Protein AF-A0A0F9I0B8-F1 (afdb_monomer)

Solvent-accessible surface area (backbone atoms only — not comparable to full-atom values): 4870 Å² total; per-residue (Å²): 134,86,82,74,52,74,67,55,51,52,54,51,50,48,52,51,47,45,58,52,40,42,65,22,21,68,45,50,57,65,55,47,52,52,43,53,54,49,44,45,49,46,36,36,74,76,62,71,41,87,66,56,71,62,60,56,47,50,55,44,51,70,69,50,56,88,86,42,59,72,46,53,57,60,58,48,43,50,52,50,48,65,75,70,100

Radius of gyration: 13.34 Å; Cα contacts (8 Å, |Δi|>4): 85; chains: 1; bounding box: 24×42×31 Å

Secondary structure (DSSP, 8-state):
-----HHHHHHHHHHHHHHHHHHHBSS-HHHHHHHHHHHHHHHHHHH-----HHHHHHHHHHHS-TT-SSB-HHHHHHHHHHHH-

Organism: NCBI:txid412755

Nearest PDB structures (foldseek):
  4gx5-assembly1_B  TM=4.260E-01  e=5.890E+00  Geobacter sulfurreducens PCA
  4gx5-assembly2_D-3  TM=4.312E-01  e=6.940E+00  Geobacter sulfurreducens PCA

Sequence (85 aa):
MVMFQKNDITVTRFRYLIESLDKKCINTKKDIADVVVQAQNTLREKYGKEVELLDLTEDINDYIPNEYSDMDCTEAAVAYIQLLK

Foldseek 3Di:
DDPDDPVNVLVVLVVVLLVLCCQQEPDHSVVLLVLLVVLQCCCCPVVVDHDDSSRSSVQLSVQGDSPHRYDHSNVSSVVVSVVRD

Mean predicted aligned error: 5.37 Å

Structure (mmCIF, N/CA/C/O backbone):
data_AF-A0A0F9I0B8-F1
#
_entry.id   AF-A0A0F9I0B8-F1
#
loop_
_atom_site.group_PDB
_atom_site.id
_atom_site.type_symbol
_atom_site.label_atom_id
_atom_site.label_alt_id
_atom_site.label_comp_id
_atom_site.label_asym_id
_atom_site.label_entity_id
_atom_site.label_seq_id
_atom_site.pdbx_PDB_ins_code
_atom_site.Cartn_x
_atom_site.Cartn_y
_atom_site.Cartn_z
_atom_site.occupancy
_atom_site.B_iso_or_equiv
_atom_site.auth_seq_id
_atom_site.auth_comp_id
_atom_site.auth_asym_id
_atom_site.auth_atom_id
_atom_site.pdbx_PDB_model_num
ATOM 1 N N . MET A 1 1 ? 8.383 -30.642 3.605 1.00 41.41 1 MET A N 1
ATOM 2 C CA . MET A 1 1 ? 7.146 -29.864 3.390 1.00 41.41 1 MET A CA 1
ATOM 3 C C . MET A 1 1 ? 7.261 -28.622 4.256 1.00 41.41 1 MET A C 1
ATOM 5 O O . MET A 1 1 ? 7.266 -28.763 5.470 1.00 41.41 1 MET A O 1
ATOM 9 N N . VAL A 1 2 ? 7.519 -27.454 3.668 1.00 48.38 2 VAL A N 1
ATOM 10 C CA . VAL A 1 2 ? 7.689 -26.213 4.442 1.00 48.38 2 VAL A CA 1
ATOM 11 C C . VAL A 1 2 ? 6.293 -25.734 4.843 1.00 48.38 2 VAL A C 1
ATOM 13 O O . VAL A 1 2 ? 5.489 -25.407 3.975 1.00 48.38 2 VA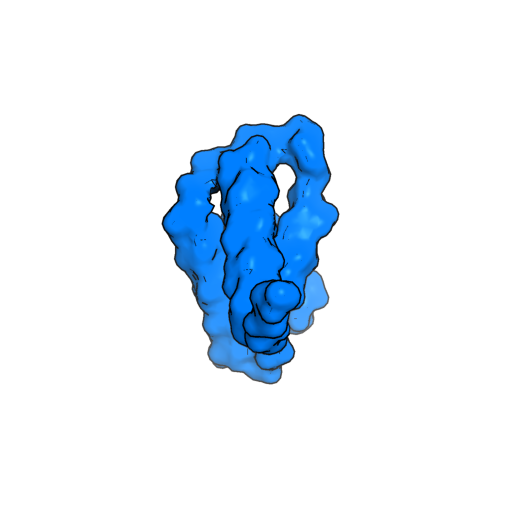L A O 1
ATOM 16 N N . MET A 1 3 ? 5.974 -25.779 6.139 1.00 44.84 3 MET A N 1
ATOM 17 C CA . MET A 1 3 ? 4.780 -25.133 6.688 1.00 44.84 3 MET A CA 1
ATOM 18 C C . MET A 1 3 ? 5.039 -23.631 6.697 1.00 44.84 3 MET A C 1
ATOM 20 O O . MET A 1 3 ? 5.761 -23.139 7.559 1.00 44.84 3 MET A O 1
ATOM 24 N N . PHE A 1 4 ? 4.469 -22.914 5.736 1.00 54.16 4 PHE A N 1
ATOM 25 C CA . PHE A 1 4 ? 4.412 -21.460 5.807 1.00 54.16 4 PHE A CA 1
ATOM 26 C C . PHE A 1 4 ? 3.400 -21.078 6.887 1.00 54.16 4 PHE A C 1
ATOM 28 O O . PHE A 1 4 ? 2.238 -21.489 6.831 1.00 54.16 4 PHE A O 1
ATOM 35 N N . GLN A 1 5 ? 3.841 -20.330 7.898 1.00 64.56 5 GLN A N 1
ATOM 36 C CA . GLN A 1 5 ? 2.918 -19.749 8.870 1.00 64.56 5 GLN A CA 1
ATOM 37 C C . GLN A 1 5 ? 2.135 -18.619 8.184 1.00 64.56 5 GLN A C 1
ATOM 39 O O . GLN A 1 5 ? 2.622 -18.019 7.228 1.00 64.56 5 GLN A O 1
ATOM 44 N N . LYS A 1 6 ? 0.919 -18.295 8.652 1.00 62.28 6 LY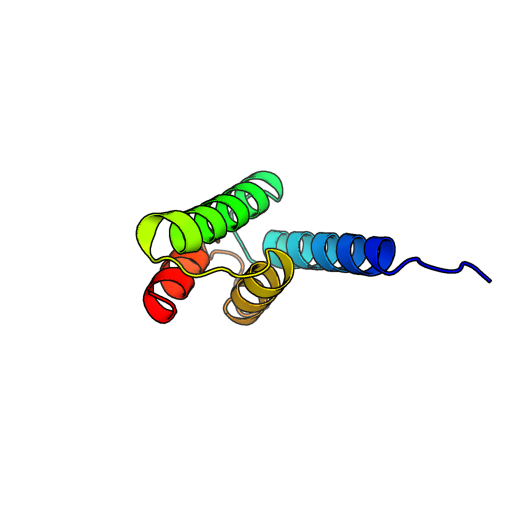S A N 1
ATOM 45 C CA . LYS A 1 6 ? 0.071 -17.231 8.064 1.00 62.28 6 LYS A CA 1
ATOM 46 C C . LYS A 1 6 ? 0.848 -15.918 7.840 1.00 62.28 6 LYS A C 1
ATOM 48 O O . LYS A 1 6 ? 0.686 -15.278 6.808 1.00 62.28 6 LYS A O 1
ATOM 53 N N . ASN A 1 7 ? 1.758 -15.590 8.758 1.00 66.00 7 ASN A N 1
ATOM 54 C CA . ASN A 1 7 ? 2.631 -14.419 8.668 1.00 66.00 7 ASN A CA 1
ATOM 55 C C . ASN A 1 7 ? 3.598 -14.475 7.472 1.00 66.00 7 ASN A C 1
ATOM 57 O O . ASN A 1 7 ? 3.811 -13.453 6.825 1.00 66.00 7 ASN A O 1
ATOM 61 N N . ASP A 1 8 ? 4.140 -15.647 7.131 1.00 76.75 8 ASP A N 1
ATOM 62 C CA . ASP A 1 8 ? 5.031 -15.802 5.973 1.00 76.75 8 ASP A CA 1
ATOM 63 C C . ASP A 1 8 ? 4.290 -15.548 4.658 1.00 76.75 8 ASP A C 1
ATOM 65 O O . ASP A 1 8 ? 4.849 -14.960 3.729 1.00 76.75 8 ASP A O 1
ATOM 69 N N . ILE A 1 9 ? 3.016 -15.951 4.590 1.00 83.81 9 ILE A N 1
ATOM 70 C CA . ILE A 1 9 ? 2.157 -15.726 3.422 1.00 83.81 9 ILE A CA 1
ATOM 71 C C . ILE A 1 9 ? 1.866 -14.230 3.277 1.00 83.81 9 ILE A C 1
ATOM 73 O O . ILE A 1 9 ? 2.081 -13.676 2.200 1.00 83.81 9 ILE A O 1
ATOM 77 N N . THR A 1 10 ? 1.461 -13.560 4.361 1.00 86.25 10 THR A N 1
ATOM 78 C CA . THR A 1 10 ? 1.207 -12.109 4.377 1.00 86.25 10 THR A CA 1
ATOM 79 C C . THR A 1 10 ? 2.447 -11.310 3.978 1.00 86.25 10 THR A C 1
ATOM 81 O O . THR A 1 10 ? 2.364 -10.435 3.119 1.00 86.25 10 THR A O 1
ATOM 84 N N . VAL A 1 11 ? 3.618 -11.638 4.531 1.00 86.62 11 VAL A N 1
ATOM 85 C CA . VAL A 1 11 ? 4.875 -10.945 4.202 1.00 86.62 11 VAL A CA 1
ATOM 86 C C . VAL A 1 11 ? 5.277 -11.184 2.746 1.00 86.62 11 VAL A C 1
ATOM 88 O O . VAL A 1 11 ? 5.703 -10.254 2.061 1.00 86.62 11 VAL A O 1
ATOM 91 N N . THR A 1 12 ? 5.132 -12.415 2.251 1.00 91.12 12 THR A N 1
ATOM 92 C CA . THR A 1 12 ? 5.408 -12.741 0.844 1.00 91.12 12 THR A CA 1
ATOM 93 C C . THR A 1 12 ? 4.481 -11.973 -0.094 1.00 91.12 12 THR A C 1
ATOM 95 O O . THR A 1 12 ? 4.947 -11.396 -1.077 1.00 91.12 12 THR A O 1
ATOM 98 N N . ARG A 1 13 ? 3.186 -11.905 0.233 1.00 91.94 13 ARG A N 1
ATOM 99 C CA . ARG A 1 13 ? 2.194 -11.157 -0.541 1.00 91.94 13 ARG A CA 1
ATOM 100 C C . ARG A 1 13 ? 2.504 -9.664 -0.554 1.00 91.94 13 ARG A C 1
ATOM 102 O O . ARG A 1 13 ? 2.528 -9.066 -1.622 1.00 91.94 13 ARG A O 1
ATOM 109 N N . PHE A 1 14 ? 2.832 -9.094 0.602 1.00 90.75 14 PHE A N 1
ATOM 110 C CA . PHE A 1 14 ? 3.199 -7.686 0.706 1.00 90.75 14 PHE A CA 1
ATOM 111 C C . PHE A 1 14 ? 4.429 -7.355 -0.149 1.00 90.75 14 PHE A C 1
ATOM 113 O O . PHE A 1 14 ? 4.409 -6.404 -0.924 1.00 90.75 14 PHE A O 1
ATOM 120 N N . ARG A 1 15 ? 5.481 -8.186 -0.092 1.00 92.00 15 ARG A N 1
ATOM 121 C CA . ARG A 1 15 ? 6.667 -8.018 -0.951 1.00 92.00 15 ARG A CA 1
ATOM 122 C C . ARG A 1 15 ? 6.313 -8.060 -2.434 1.00 92.00 15 ARG A C 1
ATOM 124 O O . ARG A 1 15 ? 6.789 -7.214 -3.181 1.00 92.00 15 ARG A O 1
ATOM 131 N N . TYR A 1 16 ? 5.470 -9.009 -2.840 1.00 94.00 16 TYR A N 1
ATOM 132 C CA . TYR A 1 16 ? 5.011 -9.108 -4.223 1.00 94.00 16 TYR A CA 1
ATOM 133 C C . TYR A 1 16 ? 4.275 -7.839 -4.679 1.00 94.00 16 TYR A C 1
ATOM 135 O O . TYR A 1 16 ? 4.527 -7.352 -5.778 1.00 94.00 16 TYR A O 1
ATOM 143 N N . LEU A 1 17 ?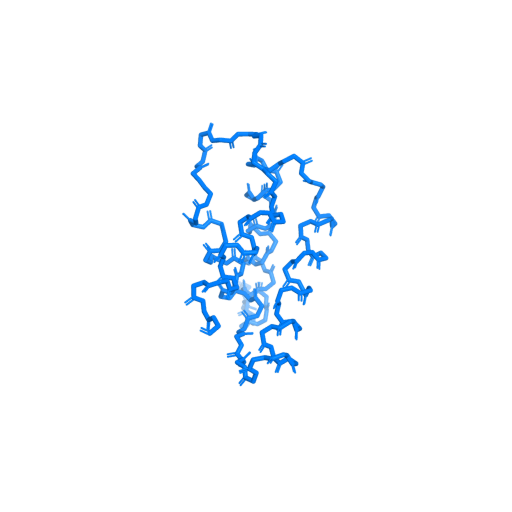 3.411 -7.271 -3.834 1.00 94.50 17 LEU A N 1
ATOM 144 C CA . LEU A 1 17 ? 2.683 -6.039 -4.153 1.00 94.50 17 LEU A CA 1
ATOM 145 C C . LEU A 1 17 ? 3.621 -4.839 -4.291 1.00 94.50 17 LEU A C 1
ATOM 147 O O . LEU A 1 17 ? 3.505 -4.091 -5.255 1.00 94.50 17 LEU A O 1
ATOM 151 N N . ILE A 1 18 ? 4.598 -4.698 -3.392 1.00 94.19 18 ILE A N 1
ATOM 152 C CA . ILE A 1 18 ? 5.611 -3.640 -3.499 1.00 94.19 18 ILE A CA 1
ATOM 153 C C . ILE A 1 18 ? 6.430 -3.795 -4.786 1.00 94.19 18 ILE A C 1
ATOM 155 O O . ILE A 1 18 ? 6.700 -2.807 -5.457 1.00 94.19 18 ILE A O 1
ATOM 159 N N . GLU A 1 19 ? 6.798 -5.018 -5.175 1.00 93.44 19 GLU A N 1
ATOM 160 C CA . GLU A 1 19 ? 7.487 -5.264 -6.450 1.00 93.44 19 GLU A CA 1
ATOM 161 C C . GLU A 1 19 ? 6.617 -5.007 -7.681 1.00 93.44 19 GLU A C 1
ATOM 163 O O . GLU A 1 19 ? 7.139 -4.641 -8.732 1.00 93.44 19 GLU A O 1
ATOM 168 N N . SER A 1 20 ? 5.309 -5.229 -7.574 1.00 92.88 20 SER A N 1
ATOM 169 C CA . SER A 1 20 ? 4.351 -4.904 -8.627 1.00 92.88 20 SER A CA 1
ATOM 170 C C . SER A 1 20 ? 4.230 -3.389 -8.790 1.00 92.88 20 SER A C 1
ATOM 172 O O . SER A 1 20 ? 4.391 -2.880 -9.895 1.00 92.88 20 SER A O 1
ATOM 174 N N . LEU A 1 21 ? 4.042 -2.661 -7.688 1.00 92.00 21 LEU A N 1
ATOM 175 C CA . LEU A 1 21 ? 3.950 -1.201 -7.679 1.00 92.00 21 LEU A CA 1
ATOM 176 C C . LEU A 1 21 ? 5.251 -0.533 -8.141 1.00 92.00 21 LEU A C 1
ATOM 178 O O . LEU A 1 21 ? 5.196 0.400 -8.924 1.00 92.00 21 LEU A O 1
ATOM 182 N N . ASP A 1 22 ? 6.418 -1.056 -7.766 1.00 92.62 22 ASP A N 1
ATOM 183 C CA . ASP A 1 22 ? 7.733 -0.558 -8.219 1.00 92.62 22 ASP A CA 1
ATOM 184 C C . ASP A 1 22 ? 7.933 -0.665 -9.740 1.00 92.62 22 ASP A C 1
ATOM 186 O O . ASP A 1 22 ? 8.737 0.057 -10.318 1.00 92.62 22 ASP A O 1
ATOM 190 N N . LYS A 1 23 ? 7.194 -1.556 -10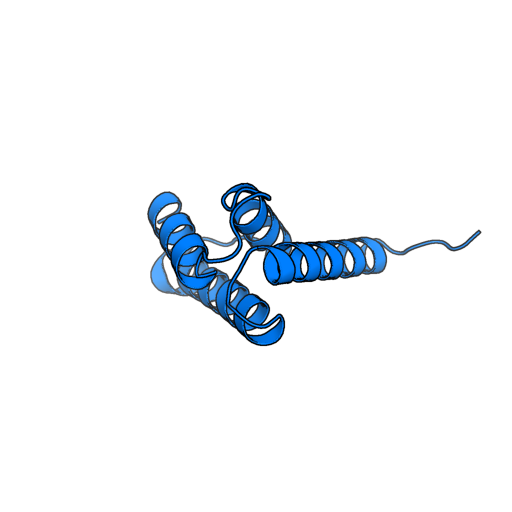.413 1.00 90.75 23 LYS A N 1
ATOM 191 C CA . LYS A 1 23 ? 7.197 -1.655 -11.883 1.00 90.75 23 LYS A CA 1
ATOM 192 C C . LYS A 1 23 ? 6.211 -0.698 -12.552 1.00 90.75 23 LYS A C 1
ATOM 194 O O . LYS A 1 23 ? 6.362 -0.436 -13.742 1.00 90.75 23 LYS A O 1
ATOM 199 N N . LYS A 1 24 ? 5.192 -0.247 -11.818 1.00 89.12 24 LYS A N 1
ATOM 200 C CA . LYS A 1 24 ? 4.086 0.579 -12.326 1.00 89.12 24 LYS A CA 1
ATOM 201 C C . LYS A 1 24 ? 4.251 2.062 -11.999 1.00 89.12 24 LYS A C 1
ATOM 203 O O . LYS A 1 24 ? 3.737 2.922 -12.709 1.00 89.12 24 LYS A O 1
ATOM 208 N N . CYS A 1 25 ? 4.938 2.352 -10.902 1.00 90.38 25 CYS A N 1
ATOM 209 C CA . CYS A 1 25 ? 5.056 3.683 -10.343 1.00 90.38 25 CYS A CA 1
ATOM 210 C C . CYS A 1 25 ? 6.455 4.253 -10.568 1.00 90.38 25 CYS A C 1
ATOM 212 O O . CYS A 1 25 ? 7.442 3.525 -10.634 1.00 90.38 25 CYS A O 1
ATOM 214 N N . ILE A 1 26 ? 6.546 5.581 -10.593 1.00 91.25 26 ILE A N 1
ATOM 215 C CA . ILE A 1 26 ? 7.836 6.292 -10.624 1.00 91.25 26 ILE A CA 1
ATOM 216 C C . ILE A 1 26 ? 8.584 6.235 -9.283 1.00 91.25 26 ILE A C 1
ATOM 218 O O . ILE A 1 26 ? 9.777 6.529 -9.210 1.00 91.25 26 ILE A O 1
ATOM 222 N N . ASN A 1 27 ? 7.862 5.919 -8.208 1.00 92.81 27 ASN A N 1
ATOM 223 C CA . ASN A 1 27 ? 8.347 5.941 -6.835 1.00 92.81 27 ASN A CA 1
ATOM 224 C C . ASN A 1 27 ? 9.213 4.711 -6.542 1.00 92.81 27 ASN A C 1
ATOM 226 O O . ASN A 1 27 ? 8.945 3.617 -7.035 1.00 92.81 27 ASN A O 1
ATOM 230 N N . THR A 1 28 ? 10.210 4.858 -5.668 1.00 93.56 28 THR A N 1
ATOM 231 C CA . THR A 1 28 ? 10.994 3.700 -5.223 1.00 93.56 28 THR A CA 1
ATOM 232 C C . THR A 1 28 ? 10.156 2.786 -4.324 1.00 93.56 28 THR A C 1
ATOM 234 O O . THR A 1 28 ? 9.245 3.250 -3.639 1.00 93.56 28 THR A O 1
ATOM 237 N N . LYS A 1 29 ? 10.523 1.501 -4.206 1.00 93.81 29 LYS A N 1
ATOM 238 C CA . LYS A 1 29 ? 9.935 0.578 -3.202 1.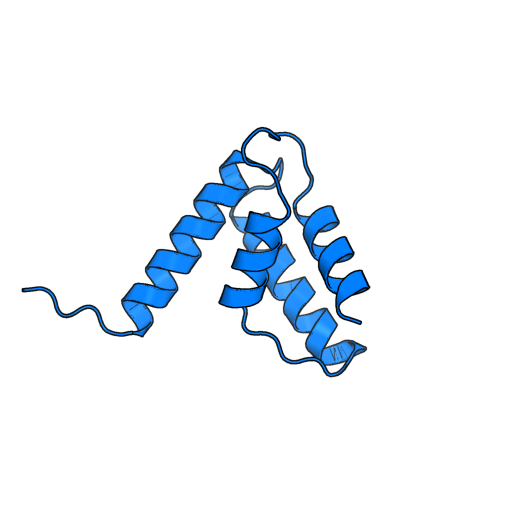00 93.81 29 LYS A CA 1
ATOM 239 C C . LYS A 1 29 ? 9.783 1.178 -1.803 1.00 93.81 29 LYS A C 1
ATOM 241 O O . LYS A 1 29 ? 8.809 0.884 -1.113 1.00 93.81 29 LYS A O 1
ATOM 246 N N . LYS A 1 30 ? 10.767 1.973 -1.365 1.00 93.38 30 LYS A N 1
ATOM 247 C CA . LYS A 1 30 ? 10.734 2.625 -0.052 1.00 93.38 30 LYS A CA 1
ATOM 248 C C . LYS A 1 30 ? 9.638 3.685 -0.008 1.00 93.38 30 LYS A C 1
ATOM 250 O O . LYS A 1 30 ? 8.829 3.660 0.911 1.00 93.38 30 LYS A O 1
ATOM 255 N N . ASP A 1 31 ? 9.597 4.557 -1.008 1.00 93.19 31 ASP A N 1
ATOM 256 C CA . ASP A 1 31 ? 8.592 5.617 -1.093 1.00 93.19 31 ASP A CA 1
ATOM 257 C C . ASP A 1 31 ? 7.179 5.026 -1.177 1.00 93.19 31 ASP A C 1
ATOM 259 O O . ASP A 1 31 ? 6.278 5.493 -0.489 1.00 93.19 31 ASP A O 1
ATOM 263 N N . ILE A 1 32 ? 6.996 3.944 -1.944 1.00 93.44 32 ILE A N 1
ATOM 264 C CA . ILE A 1 32 ? 5.730 3.199 -2.016 1.00 93.44 32 ILE A CA 1
ATOM 265 C C . ILE A 1 32 ? 5.320 2.708 -0.621 1.00 93.44 32 ILE A C 1
ATOM 267 O O . ILE A 1 32 ? 4.190 2.936 -0.193 1.00 93.44 32 ILE A O 1
ATOM 271 N N . ALA A 1 33 ? 6.230 2.063 0.115 1.00 92.94 33 ALA A N 1
ATOM 272 C CA . ALA A 1 33 ? 5.938 1.582 1.464 1.00 92.94 33 ALA A CA 1
ATOM 273 C C . ALA A 1 33 ? 5.586 2.731 2.428 1.00 92.94 33 ALA A C 1
ATOM 275 O O . ALA A 1 33 ? 4.621 2.621 3.188 1.00 92.94 33 ALA A O 1
ATOM 276 N N . ASP A 1 34 ? 6.328 3.840 2.367 1.00 94.88 34 ASP A N 1
ATOM 277 C CA . ASP A 1 34 ? 6.084 5.024 3.193 1.00 94.88 34 ASP A CA 1
ATOM 278 C C . ASP A 1 34 ? 4.708 5.647 2.882 1.00 94.88 34 ASP A C 1
ATOM 280 O O . ASP A 1 34 ? 3.965 5.984 3.808 1.00 94.88 34 ASP A O 1
ATOM 284 N N . VAL A 1 35 ? 4.322 5.731 1.603 1.00 94.00 35 VAL A N 1
ATOM 285 C CA . VAL A 1 35 ? 3.010 6.236 1.157 1.00 94.00 35 VAL A CA 1
ATOM 286 C C . VAL A 1 35 ? 1.867 5.383 1.702 1.00 94.00 35 VAL A C 1
ATOM 288 O O . VAL A 1 35 ? 0.915 5.927 2.266 1.00 94.00 35 VAL A O 1
ATOM 291 N N . VAL A 1 36 ? 1.954 4.056 1.584 1.00 93.38 36 VAL A N 1
ATOM 292 C CA . VAL A 1 36 ? 0.902 3.146 2.066 1.00 93.38 36 VAL A CA 1
ATOM 293 C C . VAL A 1 36 ? 0.733 3.277 3.586 1.00 93.38 36 VAL A C 1
ATOM 295 O O . VAL A 1 36 ? -0.390 3.402 4.079 1.00 93.38 36 VAL A O 1
ATOM 298 N N . VAL A 1 37 ? 1.832 3.326 4.346 1.00 94.50 37 VAL A N 1
ATOM 299 C CA . VAL A 1 37 ? 1.778 3.518 5.808 1.00 94.50 37 VAL A CA 1
ATOM 300 C C . VAL A 1 37 ? 1.169 4.878 6.167 1.00 94.50 37 VAL A C 1
ATOM 302 O O . VAL A 1 37 ? 0.337 4.970 7.074 1.00 94.50 37 VAL A O 1
ATOM 305 N N . GLN A 1 38 ? 1.536 5.945 5.452 1.00 95.06 38 GLN A N 1
ATOM 306 C CA . GLN A 1 38 ? 0.960 7.275 5.669 1.00 95.06 38 GLN A CA 1
ATOM 307 C C . GLN A 1 38 ? -0.536 7.328 5.344 1.00 95.06 38 GLN A C 1
ATOM 309 O O . GLN A 1 38 ? -1.299 7.965 6.078 1.00 95.06 38 GLN A O 1
ATOM 314 N N . ALA A 1 39 ? -0.974 6.648 4.285 1.00 93.56 39 ALA A N 1
ATOM 315 C CA . ALA A 1 39 ? -2.378 6.560 3.912 1.00 93.56 39 ALA A CA 1
ATOM 316 C C . ALA A 1 39 ? -3.202 5.824 4.978 1.00 93.56 39 ALA A C 1
ATOM 318 O O . ALA A 1 39 ? -4.234 6.340 5.415 1.00 93.56 39 ALA A O 1
ATOM 319 N N . GLN A 1 40 ? -2.701 4.690 5.479 1.00 95.44 40 GLN A N 1
ATOM 320 C CA . GLN A 1 40 ? -3.326 3.956 6.582 1.00 95.44 40 GLN A CA 1
ATOM 321 C C . GLN A 1 40 ? -3.454 4.827 7.842 1.00 95.44 40 GLN A C 1
ATOM 323 O O . GLN A 1 40 ? -4.535 4.927 8.427 1.00 95.44 40 GLN A O 1
ATOM 328 N N . ASN A 1 41 ? -2.368 5.499 8.242 1.00 95.38 41 ASN A N 1
ATOM 329 C CA . ASN A 1 41 ? -2.384 6.395 9.400 1.00 95.38 41 ASN A CA 1
ATOM 330 C C . ASN A 1 41 ? -3.378 7.546 9.199 1.00 95.38 41 ASN A C 1
ATOM 332 O O . ASN A 1 41 ? -4.120 7.879 10.117 1.00 95.38 41 ASN A O 1
ATOM 336 N N . THR A 1 42 ? -3.456 8.108 7.989 1.00 94.38 42 THR A N 1
ATOM 337 C CA . THR A 1 42 ? -4.405 9.178 7.657 1.00 94.38 42 THR A CA 1
ATOM 338 C C . THR A 1 42 ? -5.855 8.714 7.794 1.00 94.38 42 THR A C 1
ATOM 340 O 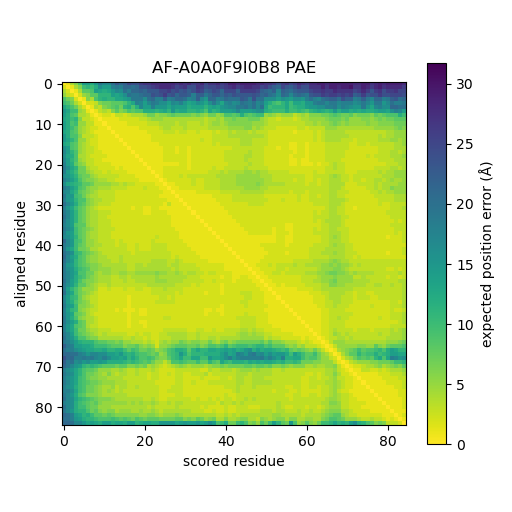O . THR A 1 42 ? -6.660 9.425 8.398 1.00 94.38 42 THR A O 1
ATOM 343 N N . LEU A 1 43 ? -6.189 7.528 7.276 1.00 93.06 43 LEU A N 1
ATOM 344 C CA . LEU A 1 43 ? -7.523 6.933 7.408 1.00 93.06 43 LEU A CA 1
ATOM 345 C C . LEU A 1 43 ? -7.907 6.722 8.874 1.00 93.06 43 LEU A C 1
ATOM 347 O O . LEU A 1 43 ? -8.992 7.137 9.291 1.00 93.06 43 LEU A O 1
ATOM 351 N N . ARG A 1 44 ? -6.988 6.182 9.676 1.00 95.56 44 ARG A N 1
ATOM 352 C CA . ARG A 1 44 ? -7.217 5.946 11.104 1.00 95.56 44 ARG A CA 1
ATOM 353 C C . ARG A 1 44 ? -7.362 7.248 11.888 1.00 95.56 44 ARG A C 1
ATOM 355 O O . ARG A 1 44 ? -8.328 7.424 12.621 1.00 95.56 44 ARG A O 1
ATOM 362 N N . GLU A 1 45 ? -6.408 8.161 11.749 1.00 96.00 45 GLU A N 1
ATOM 363 C CA . GLU A 1 45 ? -6.278 9.324 12.634 1.00 96.00 45 GLU A CA 1
ATOM 364 C C . GLU A 1 45 ? -7.220 10.465 12.260 1.00 96.00 45 GLU A C 1
ATOM 366 O O . GLU A 1 45 ? -7.738 11.142 13.146 1.00 96.00 45 GLU A O 1
ATOM 371 N N . LYS A 1 46 ? -7.459 10.687 10.961 1.00 94.06 46 LYS A N 1
ATOM 372 C CA . LYS A 1 46 ? -8.326 11.785 10.505 1.00 94.06 46 LYS A CA 1
ATOM 373 C C . LYS A 1 46 ? -9.771 11.362 10.298 1.00 94.06 46 LYS A C 1
ATOM 375 O O . LYS A 1 46 ? -10.659 12.193 10.467 1.00 94.06 46 LYS A O 1
ATOM 380 N N . TYR A 1 47 ? -10.003 10.107 9.915 1.00 93.50 47 TYR A N 1
ATOM 381 C CA . TYR A 1 47 ? -11.329 9.633 9.509 1.00 93.50 47 TYR A CA 1
ATOM 382 C C . TYR A 1 47 ? -11.875 8.504 10.392 1.00 93.50 47 TYR A C 1
ATOM 384 O O . TYR A 1 47 ? -13.025 8.112 10.215 1.00 93.50 47 TYR A O 1
ATOM 392 N N . GLY A 1 48 ? -11.095 7.997 11.356 1.00 93.31 48 GLY A N 1
ATOM 393 C CA . GLY A 1 48 ? -11.521 6.913 12.246 1.00 93.31 48 GLY A CA 1
ATOM 394 C C . GLY A 1 48 ? -11.716 5.571 11.534 1.00 93.31 48 GLY A C 1
ATOM 395 O O . GLY A 1 48 ? -12.452 4.725 12.038 1.00 93.31 48 GLY A O 1
ATOM 396 N N . LYS A 1 49 ? -11.109 5.384 10.354 1.00 92.12 49 LYS A N 1
ATOM 397 C CA . LYS A 1 49 ? -11.256 4.174 9.535 1.00 92.12 49 LYS A CA 1
ATOM 398 C C . LYS A 1 49 ? -10.029 3.289 9.679 1.00 92.12 49 LYS A C 1
ATOM 400 O O . LYS A 1 49 ? -8.926 3.672 9.298 1.00 92.12 49 LYS A O 1
ATOM 405 N N . GLU A 1 50 ? -10.238 2.104 10.236 1.00 93.50 50 GLU A N 1
ATOM 406 C CA . GLU A 1 50 ? -9.211 1.074 10.334 1.00 93.50 50 GLU A CA 1
ATOM 407 C C . GLU A 1 50 ? -9.230 0.215 9.069 1.00 93.50 50 GLU A C 1
ATOM 409 O O . GLU A 1 50 ? -10.246 -0.391 8.736 1.00 93.50 50 GLU A O 1
ATOM 414 N N . VAL A 1 51 ? -8.105 0.192 8.357 1.00 91.88 51 VAL A N 1
ATOM 415 C CA . VAL A 1 51 ? -7.884 -0.620 7.154 1.00 91.88 51 VAL A CA 1
ATOM 416 C C . VAL A 1 51 ? -6.573 -1.369 7.349 1.00 91.88 51 VAL A C 1
ATOM 418 O O . VAL A 1 51 ? -5.600 -0.782 7.837 1.00 91.88 51 VAL A O 1
ATOM 421 N N . GLU A 1 52 ? -6.524 -2.657 7.012 1.00 92.44 52 GLU A N 1
ATOM 422 C CA . GLU A 1 52 ? -5.273 -3.411 7.079 1.00 92.44 52 GLU A CA 1
ATOM 423 C C . GLU A 1 52 ? -4.290 -2.920 6.010 1.00 92.44 52 GLU A C 1
ATOM 425 O O . GLU A 1 52 ? -4.668 -2.545 4.902 1.00 92.44 52 GLU A O 1
ATOM 430 N N . LEU A 1 53 ? -2.996 -2.916 6.339 1.00 91.31 53 LEU A N 1
ATOM 431 C CA . LEU A 1 53 ? -1.965 -2.412 5.428 1.00 91.31 53 LEU A CA 1
ATOM 432 C C . LEU A 1 53 ? -1.910 -3.238 4.135 1.00 91.31 53 LEU A C 1
ATOM 434 O O . LEU A 1 53 ? -1.654 -2.691 3.066 1.00 91.31 53 LEU A O 1
ATOM 438 N N . LEU A 1 54 ? -2.139 -4.552 4.241 1.00 92.38 54 LEU A N 1
ATOM 439 C CA . LEU A 1 54 ? -2.158 -5.448 3.091 1.00 92.38 54 LEU A CA 1
ATOM 440 C C . LEU A 1 54 ? -3.309 -5.094 2.146 1.00 92.38 54 LEU A C 1
ATOM 442 O O . LEU A 1 54 ? -3.035 -4.820 0.983 1.00 92.38 54 LEU A O 1
ATOM 446 N N . ASP A 1 55 ? -4.535 -5.022 2.663 1.00 91.56 55 ASP A N 1
ATOM 447 C CA . ASP A 1 55 ? -5.737 -4.687 1.891 1.00 91.56 55 ASP A CA 1
ATOM 448 C C . ASP A 1 55 ? -5.584 -3.332 1.188 1.00 91.56 55 ASP A C 1
ATOM 450 O O . ASP A 1 55 ? -5.784 -3.220 -0.017 1.00 91.56 55 ASP A O 1
ATOM 454 N N . LEU A 1 56 ? -5.092 -2.321 1.914 1.00 92.44 56 LEU A N 1
ATOM 455 C CA . LEU A 1 56 ? -4.792 -1.005 1.349 1.00 92.44 56 LEU A CA 1
ATOM 456 C C . LEU A 1 56 ? -3.796 -1.083 0.178 1.00 92.44 56 LEU A C 1
ATOM 458 O O . LEU A 1 56 ? -3.927 -0.363 -0.810 1.00 92.44 56 LEU A O 1
ATOM 462 N N . THR A 1 57 ? -2.779 -1.937 0.289 1.00 93.56 57 THR A N 1
ATOM 463 C CA . THR A 1 57 ? -1.755 -2.087 -0.756 1.00 93.56 57 THR A CA 1
ATOM 464 C C . THR A 1 57 ? -2.297 -2.852 -1.961 1.00 93.56 57 THR A C 1
ATOM 466 O O . THR A 1 57 ? -1.918 -2.546 -3.091 1.00 93.56 57 THR A O 1
ATOM 469 N N . GLU A 1 58 ? -3.170 -3.837 -1.735 1.00 93.38 58 GLU A N 1
ATOM 470 C CA . GLU A 1 58 ? -3.874 -4.556 -2.801 1.00 93.38 58 GLU A CA 1
ATOM 471 C C . GLU A 1 58 ? -4.777 -3.606 -3.583 1.00 93.38 58 GLU A C 1
ATOM 473 O O . GLU A 1 58 ? -4.631 -3.511 -4.800 1.00 93.38 58 GLU A O 1
ATOM 478 N N . ASP A 1 59 ? -5.591 -2.810 -2.892 1.00 91.00 59 ASP A N 1
ATOM 479 C CA . ASP A 1 59 ? -6.495 -1.854 -3.530 1.00 91.00 59 ASP A CA 1
ATOM 480 C C . ASP A 1 59 ? -5.742 -0.793 -4.350 1.00 91.00 59 ASP A C 1
ATOM 482 O O . ASP A 1 59 ? -6.131 -0.475 -5.477 1.00 91.00 59 ASP A O 1
ATOM 486 N N . ILE A 1 60 ? -4.627 -0.267 -3.827 1.00 90.19 60 ILE A N 1
ATOM 487 C CA . ILE A 1 60 ? -3.772 0.667 -4.577 1.00 90.19 60 ILE A CA 1
ATOM 488 C C . ILE A 1 60 ? -3.169 -0.026 -5.806 1.00 90.19 60 ILE A C 1
ATOM 490 O O . ILE A 1 60 ? -3.164 0.543 -6.897 1.00 90.19 60 ILE A O 1
ATOM 494 N N . ASN A 1 61 ? -2.665 -1.254 -5.663 1.00 91.31 61 ASN A N 1
ATOM 495 C CA . ASN A 1 61 ? -2.087 -1.995 -6.782 1.00 91.31 61 ASN A CA 1
ATOM 496 C C . ASN A 1 61 ? -3.113 -2.340 -7.870 1.00 91.31 61 ASN A C 1
ATOM 498 O O . ASN A 1 61 ? -2.739 -2.370 -9.046 1.00 91.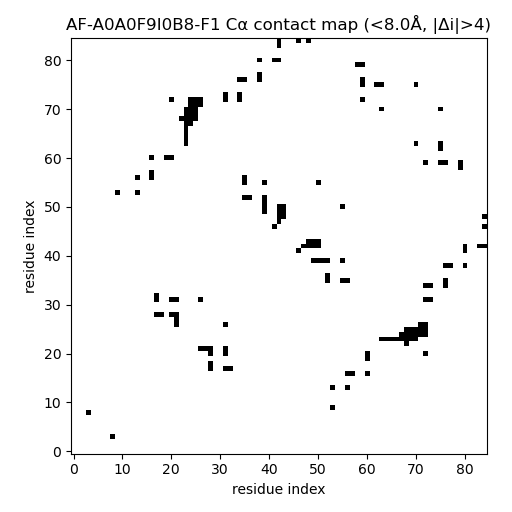31 61 ASN A O 1
ATOM 502 N N . ASP A 1 62 ? -4.360 -2.601 -7.489 1.00 89.94 62 ASP A N 1
ATOM 503 C CA . ASP A 1 62 ? -5.455 -2.914 -8.407 1.00 89.94 62 ASP A CA 1
ATOM 504 C C . ASP A 1 62 ? -5.988 -1.659 -9.109 1.00 89.94 62 ASP A C 1
ATOM 506 O O . ASP A 1 62 ? -6.413 -1.729 -10.264 1.00 89.94 62 ASP A O 1
ATOM 510 N N . TYR A 1 63 ? -5.900 -0.497 -8.454 1.00 87.25 63 TYR A N 1
ATOM 511 C CA . TYR A 1 63 ? -6.228 0.793 -9.058 1.00 87.25 63 TYR A CA 1
ATOM 512 C C . TYR A 1 63 ? -5.255 1.188 -10.179 1.00 87.25 63 TYR A C 1
ATOM 514 O O . TYR A 1 63 ? -5.677 1.777 -11.174 1.00 87.25 63 TYR A O 1
ATOM 522 N N . ILE A 1 64 ? -3.963 0.860 -10.043 1.00 86.56 64 ILE A N 1
ATOM 523 C CA . ILE A 1 64 ? -2.930 1.219 -11.026 1.00 86.56 64 ILE A CA 1
ATOM 524 C C . ILE A 1 64 ? -2.824 0.124 -12.104 1.00 86.56 64 ILE A C 1
ATOM 526 O O . ILE A 1 64 ? -2.361 -0.992 -11.811 1.00 86.56 64 ILE A O 1
ATOM 530 N N . PRO A 1 65 ? -3.191 0.407 -13.372 1.00 85.00 65 PRO A N 1
ATOM 531 C CA . PRO A 1 65 ? -3.127 -0.594 -14.429 1.00 85.00 65 PRO A CA 1
ATOM 532 C C . PRO A 1 65 ? -1.680 -1.019 -14.706 1.00 85.00 65 PRO A C 1
ATOM 534 O O . PRO A 1 65 ? -0.760 -0.209 -14.654 1.00 85.00 65 PRO A O 1
ATOM 537 N N . ASN A 1 66 ? -1.472 -2.290 -15.064 1.00 79.44 66 ASN A N 1
ATOM 538 C CA . ASN A 1 66 ? -0.133 -2.854 -15.306 1.00 79.44 66 ASN A CA 1
ATOM 539 C C . ASN A 1 66 ? 0.636 -2.198 -16.472 1.00 79.44 66 ASN A C 1
ATOM 541 O O . ASN A 1 66 ? 1.834 -2.421 -16.606 1.00 79.44 66 ASN A O 1
ATOM 545 N N . GLU A 1 67 ? -0.058 -1.460 -17.338 1.00 76.81 67 GLU A N 1
ATOM 546 C CA . GLU A 1 67 ? 0.489 -0.835 -18.550 1.00 76.81 67 GLU A CA 1
ATOM 547 C C . GLU A 1 67 ? 1.001 0.593 -18.308 1.00 76.81 67 GLU A C 1
ATOM 549 O O . GLU A 1 67 ? 1.684 1.151 -19.165 1.00 76.81 67 GLU A O 1
ATOM 554 N N . TYR A 1 68 ? 0.686 1.178 -17.149 1.00 69.56 68 TYR A N 1
ATOM 555 C CA . TYR A 1 68 ? 1.189 2.486 -16.742 1.00 69.56 68 TYR A CA 1
ATOM 556 C C . TYR A 1 68 ? 2.534 2.317 -16.040 1.00 69.56 68 TYR A C 1
ATOM 558 O O . TYR A 1 68 ? 2.681 1.447 -15.184 1.00 69.56 68 TYR A O 1
ATOM 566 N N . SER A 1 69 ? 3.512 3.141 -16.413 1.00 67.50 69 SER A N 1
ATOM 567 C CA . SER A 1 69 ? 4.860 3.141 -15.823 1.00 67.50 69 SER A CA 1
ATOM 568 C C . SER A 1 69 ? 5.280 4.515 -15.293 1.00 67.50 69 SER A C 1
ATOM 570 O O . SER A 1 69 ? 6.459 4.741 -15.030 1.00 67.50 69 SER A O 1
ATOM 572 N N . ASP A 1 70 ? 4.346 5.463 -15.217 1.00 78.19 70 ASP A N 1
ATOM 573 C CA . ASP A 1 70 ? 4.597 6.868 -14.893 1.00 78.19 70 ASP A CA 1
ATOM 574 C C . ASP A 1 70 ? 3.639 7.440 -13.833 1.00 78.19 70 ASP A C 1
ATOM 576 O O . ASP A 1 70 ? 3.702 8.631 -13.529 1.00 78.19 70 ASP A O 1
ATOM 580 N N . MET A 1 71 ? 2.784 6.607 -13.232 1.00 82.25 71 MET A N 1
ATOM 581 C CA . MET A 1 71 ? 1.863 7.056 -12.189 1.00 82.25 71 MET A CA 1
ATOM 582 C C . MET A 1 71 ? 2.603 7.258 -10.859 1.00 82.25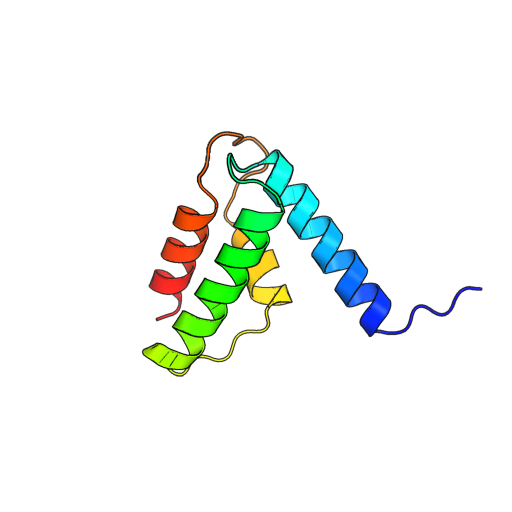 71 MET A C 1
ATOM 584 O O . MET A 1 71 ? 3.422 6.430 -10.451 1.00 82.25 71 MET A O 1
ATOM 588 N N . ASP A 1 72 ? 2.310 8.352 -10.158 1.00 88.12 72 ASP A N 1
ATOM 589 C CA . ASP A 1 72 ? 2.790 8.547 -8.791 1.00 88.12 72 ASP A CA 1
ATOM 590 C C . ASP A 1 72 ? 1.914 7.729 -7.833 1.00 88.12 72 ASP A C 1
ATOM 592 O O . ASP A 1 72 ? 0.701 7.929 -7.725 1.00 88.12 72 ASP A O 1
ATOM 596 N N . CYS A 1 73 ? 2.532 6.802 -7.104 1.00 88.50 73 CYS A N 1
ATOM 597 C CA . CYS A 1 73 ? 1.856 5.960 -6.121 1.00 88.50 73 CYS A CA 1
ATOM 598 C C . CYS A 1 73 ? 1.145 6.792 -5.037 1.00 88.50 73 CYS A C 1
ATOM 600 O O . CYS A 1 73 ? 0.149 6.350 -4.459 1.00 88.50 73 CYS A O 1
ATOM 602 N N . THR A 1 74 ? 1.636 8.006 -4.776 1.00 89.31 74 THR A N 1
ATOM 603 C CA . THR A 1 74 ? 1.017 8.970 -3.861 1.00 89.31 74 THR A CA 1
ATOM 604 C C . THR A 1 74 ? -0.352 9.414 -4.364 1.00 89.31 74 THR A C 1
ATOM 606 O O . THR A 1 74 ? -1.287 9.512 -3.572 1.00 89.31 74 THR A O 1
ATOM 609 N N . GLU A 1 75 ? -0.510 9.647 -5.670 1.00 88.19 75 GLU A N 1
ATOM 610 C CA . GLU A 1 75 ? -1.789 10.062 -6.256 1.00 88.19 75 GLU A CA 1
ATOM 611 C C . GLU A 1 75 ? -2.841 8.960 -6.122 1.00 88.19 75 GLU A C 1
ATOM 613 O O . GLU A 1 75 ? -3.963 9.231 -5.690 1.00 88.19 75 GLU A O 1
ATOM 618 N N . ALA A 1 76 ? -2.457 7.711 -6.399 1.00 87.31 76 ALA A N 1
ATOM 619 C CA . ALA A 1 76 ? -3.327 6.551 -6.215 1.00 87.31 76 ALA A CA 1
ATOM 620 C C . ALA A 1 76 ? -3.751 6.383 -4.745 1.00 87.31 76 ALA A C 1
ATOM 622 O O . ALA A 1 76 ? -4.935 6.206 -4.450 1.00 87.31 76 ALA A O 1
ATOM 623 N N . ALA A 1 77 ? -2.809 6.516 -3.806 1.00 88.94 77 ALA A N 1
ATOM 624 C CA . ALA A 1 77 ? -3.107 6.446 -2.378 1.00 88.94 77 ALA A CA 1
ATOM 625 C C . ALA A 1 77 ? -4.036 7.584 -1.919 1.00 88.94 77 ALA A C 1
ATOM 627 O O . ALA A 1 77 ? -4.974 7.356 -1.154 1.00 88.94 77 ALA A O 1
ATOM 628 N N . VAL A 1 78 ? -3.830 8.809 -2.412 1.00 89.38 78 VAL A N 1
ATOM 629 C CA . VAL A 1 78 ? -4.716 9.945 -2.121 1.00 89.38 78 VAL A CA 1
ATOM 630 C C . VAL A 1 78 ? -6.112 9.704 -2.688 1.00 89.38 78 VAL A C 1
ATOM 632 O O . VAL A 1 78 ? -7.088 9.920 -1.967 1.00 89.38 78 VAL A O 1
ATOM 635 N N . ALA A 1 79 ? -6.226 9.235 -3.933 1.00 87.06 79 ALA A N 1
ATOM 636 C CA . ALA A 1 79 ? -7.508 8.901 -4.551 1.00 87.06 79 ALA A CA 1
ATOM 637 C C . ALA A 1 79 ? -8.267 7.856 -3.722 1.00 87.06 79 ALA A C 1
ATOM 639 O O . ALA A 1 79 ? -9.446 8.048 -3.418 1.00 87.06 79 ALA A O 1
ATOM 640 N N . TYR A 1 80 ? -7.571 6.816 -3.262 1.00 85.00 80 TYR A N 1
ATOM 641 C CA . TYR A 1 80 ? -8.139 5.804 -2.379 1.00 85.00 80 TYR A CA 1
ATOM 642 C C . TYR A 1 80 ? -8.648 6.395 -1.055 1.00 85.00 80 TYR A C 1
ATOM 644 O O . TYR A 1 80 ? -9.793 6.157 -0.668 1.00 85.00 80 TYR A O 1
ATOM 652 N N . ILE A 1 81 ? -7.859 7.252 -0.394 1.00 88.31 81 ILE A N 1
ATOM 653 C CA . ILE A 1 81 ? -8.302 7.959 0.821 1.00 88.31 81 ILE A CA 1
ATOM 654 C C . ILE A 1 81 ? -9.570 8.785 0.550 1.00 88.31 81 ILE A C 1
ATOM 656 O O . ILE A 1 81 ? -10.457 8.833 1.400 1.00 88.31 81 ILE A O 1
ATOM 660 N N . GLN A 1 82 ? -9.683 9.445 -0.610 1.00 88.44 82 GLN A N 1
ATOM 661 C CA . GLN A 1 82 ? -10.876 10.232 -0.952 1.00 88.44 82 GLN A CA 1
ATOM 662 C C . GLN A 1 82 ? -12.125 9.371 -1.162 1.00 88.44 82 GLN A C 1
ATOM 664 O O . GLN A 1 82 ? -13.216 9.829 -0.829 1.00 88.44 82 GLN A O 1
ATOM 669 N N . LEU A 1 83 ? -11.976 8.161 -1.706 1.00 86.00 83 LEU A N 1
ATOM 670 C CA . LEU A 1 83 ? -13.078 7.206 -1.860 1.00 86.00 83 LEU A CA 1
ATOM 671 C C . LEU A 1 83 ? -13.525 6.642 -0.515 1.00 86.00 83 LEU A C 1
ATOM 673 O O . LEU A 1 83 ? -14.710 6.381 -0.313 1.00 86.00 83 LEU A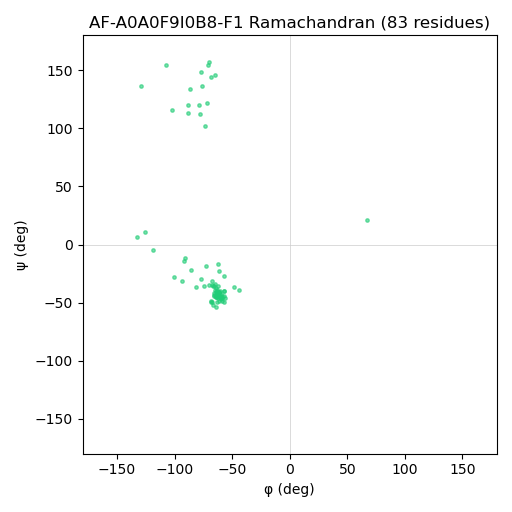 O 1
ATOM 677 N N . LEU A 1 84 ? -12.568 6.457 0.392 1.00 83.38 84 LEU A N 1
ATOM 678 C CA . LEU A 1 84 ? -12.823 5.852 1.680 1.00 83.38 84 LEU A CA 1
ATOM 679 C C . LEU A 1 84 ? -13.148 6.827 2.794 1.00 83.38 84 LEU A C 1
ATOM 681 O O . LEU A 1 84 ? -13.584 6.318 3.808 1.00 83.38 84 LEU A O 1
ATOM 685 N N . LYS A 1 85 ? -12.941 8.143 2.709 1.00 75.56 85 LYS A N 1
ATOM 686 C CA . LYS A 1 85 ? -13.242 9.076 3.819 1.00 75.56 85 LYS A CA 1
ATOM 687 C C . LYS A 1 85 ? -14.741 9.254 4.076 1.00 75.56 85 LYS A C 1
ATOM 689 O O . LYS A 1 85 ? -15.535 9.279 3.119 1.00 75.56 85 LYS A O 1
#

pLDDT: mean 86.8, std 11.43, range [41.41, 96.0]